Protein AF-W4RL64-F1 (afdb_monomer_lite)

Organism: NCBI:txid1294265

Sequence (61 aa):
MEFHSQQPIHPTIRKCIQHLDVIKADDKTKQIVYMYMESLLRERDLIAASKQEPIESQIHN

Radius of gyration: 18.62 Å; chains: 1; bounding box: 43×16×58 Å

pLDDT: mean 83.2, std 19.13, range [43.41, 98.25]

Foldseek 3Di:
DDDDDPDPQDVVLVVVLVVCVVVPHDPVVNVVSSVVVVVVVVVVVVVVVVPDDDPDDPDDD

Structure (mmCIF, N/CA/C/O backbone):
data_AF-W4RL64-F1
#
_entry.id   AF-W4RL64-F1
#
loop_
_atom_site.group_PDB
_atom_site.id
_atom_site.type_symbol
_atom_site.label_atom_id
_atom_site.label_alt_id
_atom_site.label_comp_id
_atom_site.label_asym_id
_atom_site.label_entity_id
_atom_site.label_seq_id
_atom_site.pdbx_PDB_ins_code
_atom_site.Cartn_x
_atom_site.Cartn_y
_atom_site.Cartn_z
_atom_site.occupancy
_atom_site.B_iso_or_equiv
_atom_site.auth_seq_id
_atom_site.auth_comp_id
_atom_site.auth_asym_id
_atom_site.auth_atom_id
_atom_site.pdbx_PDB_model_num
ATOM 1 N N . MET A 1 1 ? -14.623 7.337 0.975 1.00 43.78 1 MET A N 1
ATOM 2 C CA . MET A 1 1 ? -13.737 8.064 0.041 1.00 43.78 1 MET A CA 1
ATOM 3 C C . MET A 1 1 ? -13.994 7.526 -1.351 1.00 43.78 1 MET A C 1
ATOM 5 O O . MET A 1 1 ? -13.677 6.370 -1.598 1.00 43.78 1 MET A O 1
ATOM 9 N N . GLU A 1 2 ? -14.612 8.318 -2.222 1.00 43.41 2 GLU A N 1
ATOM 10 C CA . GLU A 1 2 ? -14.736 7.983 -3.643 1.00 43.41 2 GLU A CA 1
ATOM 11 C C . GLU A 1 2 ? -13.546 8.608 -4.381 1.00 43.41 2 GLU A C 1
ATOM 13 O O . GLU A 1 2 ? -13.399 9.829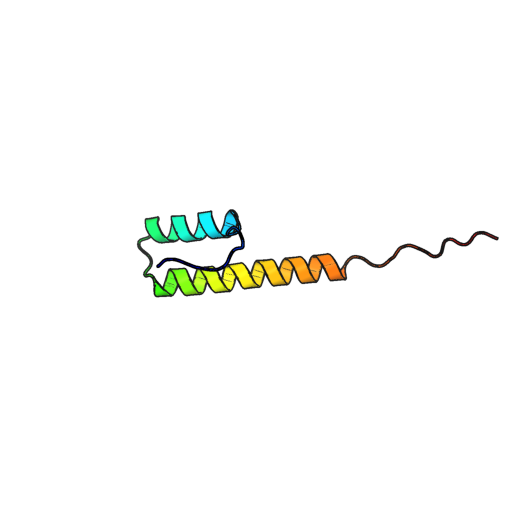 -4.429 1.00 43.41 2 GLU A O 1
ATOM 18 N N . PHE A 1 3 ? -12.634 7.765 -4.870 1.00 52.62 3 PHE A N 1
ATOM 19 C CA . PHE A 1 3 ? -11.455 8.196 -5.619 1.00 52.62 3 PHE A CA 1
ATOM 20 C C . PHE A 1 3 ? -11.839 8.380 -7.092 1.00 52.62 3 PHE A C 1
ATOM 22 O O . PHE A 1 3 ? -11.995 7.410 -7.829 1.00 52.62 3 PHE A O 1
ATOM 29 N N . HIS A 1 4 ? -12.003 9.632 -7.522 1.00 45.75 4 HIS A N 1
ATOM 30 C CA . HIS A 1 4 ? -12.239 9.982 -8.922 1.00 45.75 4 HIS A CA 1
ATOM 31 C C . HIS A 1 4 ? -10.911 10.205 -9.661 1.00 45.75 4 HIS A C 1
ATOM 33 O O . HIS A 1 4 ? -10.423 11.325 -9.775 1.00 45.75 4 HIS A O 1
ATOM 39 N N . SER A 1 5 ? -10.342 9.135 -10.212 1.00 51.72 5 SER A N 1
ATOM 40 C CA . SER A 1 5 ? -9.446 9.196 -11.371 1.00 51.72 5 SER A CA 1
ATOM 41 C C . SER A 1 5 ? -9.673 7.933 -12.207 1.00 51.72 5 SER A C 1
ATOM 43 O O . SER A 1 5 ? -9.737 6.822 -11.695 1.00 51.72 5 SER A O 1
ATOM 45 N N . GLN A 1 6 ? -9.912 8.111 -13.506 1.00 58.09 6 GLN A N 1
ATOM 46 C CA . GLN A 1 6 ? -10.445 7.101 -14.437 1.00 58.09 6 GLN A CA 1
ATOM 47 C C . GLN A 1 6 ? -9.428 6.007 -14.837 1.00 58.09 6 GLN A C 1
ATOM 49 O O . GLN A 1 6 ? -9.516 5.444 -15.925 1.00 58.09 6 GLN A O 1
ATOM 54 N N . GLN A 1 7 ? -8.452 5.694 -13.982 1.00 66.94 7 GLN A N 1
ATOM 55 C CA . GLN A 1 7 ? -7.522 4.588 -14.200 1.00 66.94 7 GLN A CA 1
ATOM 56 C C . GLN A 1 7 ? -7.825 3.454 -13.212 1.00 66.94 7 GLN A C 1
ATOM 58 O O . GLN A 1 7 ? -7.911 3.702 -12.007 1.00 66.94 7 GLN A O 1
ATOM 63 N N . PRO A 1 8 ? -8.002 2.207 -13.686 1.00 82.06 8 PRO A N 1
ATOM 64 C CA . PRO A 1 8 ? -8.205 1.069 -12.803 1.00 82.06 8 PRO A CA 1
ATOM 65 C C . PRO A 1 8 ? -7.033 0.931 -11.824 1.00 82.06 8 PRO A C 1
ATOM 67 O O . PRO A 1 8 ? -5.879 0.838 -12.241 1.00 82.06 8 PRO A O 1
ATOM 70 N N . ILE A 1 9 ? -7.326 0.884 -10.521 1.00 87.38 9 ILE A N 1
ATOM 71 C CA . ILE A 1 9 ? -6.311 0.666 -9.481 1.00 87.38 9 ILE A CA 1
ATOM 72 C C . ILE A 1 9 ? -5.564 -0.642 -9.767 1.00 87.38 9 ILE A C 1
ATOM 74 O O . ILE A 1 9 ? -6.181 -1.696 -9.954 1.00 87.38 9 ILE A O 1
ATOM 78 N N . HIS A 1 10 ? -4.230 -0.593 -9.740 1.00 94.12 10 HIS A N 1
ATOM 79 C CA . HIS A 1 10 ? -3.389 -1.767 -9.962 1.00 94.12 10 HIS A CA 1
ATOM 80 C C . HIS A 1 10 ? -3.738 -2.895 -8.964 1.00 94.12 10 HIS A C 1
ATOM 82 O O . HIS A 1 10 ? -3.849 -2.640 -7.758 1.00 94.12 10 HIS A O 1
ATOM 88 N N . PRO A 1 11 ? -3.864 -4.164 -9.404 1.00 95.25 11 PRO A N 1
ATOM 89 C CA . PRO A 1 11 ? -4.359 -5.257 -8.561 1.00 95.25 11 PRO A CA 1
ATOM 90 C C . PRO A 1 11 ? -3.530 -5.477 -7.287 1.00 95.25 11 PRO A C 1
ATOM 92 O O . PRO A 1 11 ? -4.090 -5.793 -6.238 1.00 95.25 11 PRO A O 1
ATOM 95 N N . THR A 1 12 ? -2.210 -5.268 -7.342 1.00 95.94 12 THR A N 1
ATOM 96 C CA . THR A 1 12 ? -1.336 -5.337 -6.155 1.00 95.94 12 THR A CA 1
ATOM 97 C C . THR A 1 12 ? -1.650 -4.243 -5.135 1.00 95.94 12 THR A C 1
ATOM 99 O O . THR A 1 12 ? -1.694 -4.531 -3.942 1.00 95.94 12 THR A O 1
ATOM 102 N N . ILE A 1 13 ? -1.920 -3.013 -5.588 1.00 96.69 13 ILE A N 1
ATOM 103 C CA . ILE A 1 13 ? -2.299 -1.904 -4.701 1.00 96.69 13 ILE A CA 1
ATOM 104 C C . ILE A 1 13 ? -3.633 -2.231 -4.039 1.00 96.69 13 ILE A C 1
ATOM 106 O O . ILE A 1 13 ? -3.743 -2.163 -2.820 1.00 96.69 13 ILE A O 1
ATOM 110 N N . ARG A 1 14 ? -4.618 -2.696 -4.819 1.00 96.81 14 ARG A N 1
ATOM 111 C CA . ARG A 1 14 ? -5.923 -3.109 -4.291 1.00 96.81 14 ARG A CA 1
ATOM 112 C C . ARG A 1 14 ? -5.793 -4.165 -3.190 1.00 96.81 14 ARG A C 1
ATOM 114 O O . ARG A 1 14 ? -6.369 -3.985 -2.123 1.00 96.81 14 ARG A O 1
ATOM 121 N N . LYS A 1 15 ? -5.019 -5.233 -3.422 1.00 97.44 15 LYS A N 1
ATOM 122 C CA . LYS A 1 15 ? -4.775 -6.281 -2.413 1.00 97.44 15 LYS A CA 1
ATOM 123 C C . LYS A 1 15 ? -4.105 -5.726 -1.154 1.00 97.44 15 LYS A C 1
ATOM 125 O O . LYS A 1 15 ? -4.476 -6.112 -0.052 1.00 97.44 15 LYS A O 1
ATOM 130 N N . CYS A 1 16 ? -3.141 -4.820 -1.318 1.00 97.94 16 CYS A N 1
ATOM 131 C CA . CYS A 1 16 ? -2.452 -4.182 -0.201 1.00 97.94 16 CYS A CA 1
ATOM 132 C C . CYS A 1 16 ? -3.422 -3.358 0.655 1.00 97.94 16 CYS A C 1
ATOM 134 O O . CYS A 1 16 ? -3.518 -3.597 1.855 1.00 97.94 16 CYS A O 1
ATOM 136 N N . ILE A 1 17 ? -4.212 -2.472 0.041 1.00 97.56 17 ILE A N 1
ATOM 137 C CA . ILE A 1 17 ? -5.198 -1.652 0.759 1.00 97.56 17 ILE A CA 1
ATOM 138 C C . ILE A 1 17 ? -6.258 -2.521 1.449 1.00 97.56 17 ILE A C 1
ATOM 140 O O . ILE A 1 17 ? -6.562 -2.289 2.613 1.00 97.56 17 ILE A O 1
ATOM 144 N N . GLN A 1 18 ? -6.743 -3.579 0.793 1.00 97.00 18 GLN A N 1
ATOM 145 C CA . GLN A 1 18 ? -7.664 -4.535 1.421 1.00 97.00 18 GLN A CA 1
ATOM 146 C C . GLN A 1 18 ? -7.049 -5.227 2.647 1.00 97.00 18 GLN A C 1
ATOM 148 O O . GLN A 1 18 ? -7.743 -5.495 3.623 1.00 97.00 18 GLN A O 1
ATOM 153 N N . HIS A 1 19 ? -5.747 -5.519 2.629 1.00 98.06 19 HIS A N 1
ATOM 154 C CA . HIS A 1 19 ? -5.073 -6.093 3.793 1.00 98.06 19 HIS A CA 1
ATOM 155 C C . HIS A 1 19 ? -4.908 -5.075 4.931 1.00 98.06 19 HIS A C 1
ATOM 157 O O . HIS A 1 19 ? -4.984 -5.447 6.101 1.00 98.06 19 HIS A O 1
ATOM 163 N N . LEU A 1 20 ? -4.759 -3.786 4.609 1.00 98.25 20 LEU A N 1
ATOM 164 C CA . LEU A 1 20 ? -4.753 -2.716 5.609 1.00 98.25 20 LEU A CA 1
ATOM 165 C C . LEU A 1 20 ? -6.085 -2.622 6.367 1.00 98.25 20 LEU A C 1
ATOM 167 O O . LEU A 1 20 ? -6.082 -2.313 7.559 1.00 98.25 20 LEU A O 1
ATOM 171 N N . ASP A 1 21 ? -7.209 -2.948 5.720 1.00 97.69 21 ASP A N 1
ATOM 172 C CA . ASP A 1 21 ? -8.506 -3.063 6.399 1.00 97.69 21 ASP A CA 1
ATOM 173 C C . ASP A 1 21 ? -8.521 -4.216 7.417 1.00 97.69 21 ASP A C 1
ATOM 175 O O . ASP A 1 21 ? -9.038 -4.054 8.523 1.00 97.69 21 ASP A O 1
ATOM 179 N N . VAL A 1 22 ? -7.901 -5.358 7.088 1.00 98.25 22 VAL A N 1
ATOM 180 C CA . VAL A 1 22 ? -7.813 -6.530 7.984 1.00 98.25 22 VAL A CA 1
ATOM 181 C C . VAL A 1 22 ? -7.063 -6.190 9.271 1.00 98.25 22 VAL A C 1
ATOM 183 O O . VAL A 1 22 ? -7.498 -6.570 10.358 1.00 98.25 22 VAL A O 1
ATOM 186 N N . ILE A 1 23 ? -5.965 -5.439 9.165 1.00 98.19 23 ILE A N 1
ATOM 187 C CA . ILE A 1 23 ? -5.168 -5.010 10.326 1.00 98.19 23 ILE A CA 1
ATOM 188 C C . ILE A 1 23 ? -5.704 -3.735 10.992 1.00 98.19 23 ILE A C 1
ATOM 190 O O . ILE A 1 23 ? -5.072 -3.219 11.910 1.00 98.19 23 ILE A O 1
ATOM 194 N N . LYS A 1 24 ? -6.867 -3.231 10.551 1.00 97.88 24 LYS A N 1
ATOM 195 C CA . LYS A 1 24 ? -7.512 -2.011 11.063 1.00 97.88 24 LYS A CA 1
ATOM 196 C C . LYS A 1 24 ? -6.600 -0.779 11.026 1.00 97.88 24 LYS A C 1
ATOM 198 O O . LYS A 1 24 ? -6.620 0.035 11.948 1.00 97.88 24 LYS A O 1
ATOM 203 N N . ALA A 1 25 ? -5.807 -0.636 9.967 1.00 98.25 25 ALA A N 1
ATOM 204 C CA . ALA A 1 25 ? -5.045 0.587 9.747 1.00 98.25 25 ALA A CA 1
ATOM 205 C C . ALA A 1 25 ? -5.994 1.783 9.564 1.00 98.25 25 ALA A C 1
ATOM 207 O O . ALA A 1 25 ? -7.096 1.637 9.023 1.00 98.25 25 ALA A O 1
ATOM 208 N N . ASP A 1 26 ? -5.558 2.968 9.992 1.00 98.06 26 ASP A N 1
ATOM 209 C CA . ASP A 1 26 ? -6.328 4.194 9.795 1.00 98.06 26 ASP A CA 1
ATOM 210 C C . ASP A 1 26 ? -6.305 4.669 8.329 1.00 98.06 26 ASP A C 1
ATOM 212 O O . ASP A 1 26 ? -5.489 4.242 7.504 1.00 98.06 26 ASP A O 1
ATOM 216 N N . ASP A 1 27 ? -7.228 5.566 7.986 1.00 97.12 27 ASP A N 1
ATOM 217 C CA . ASP A 1 27 ? -7.385 6.048 6.610 1.00 97.12 27 ASP A CA 1
ATOM 218 C C . ASP A 1 27 ? -6.165 6.837 6.122 1.00 97.12 27 ASP A C 1
ATOM 220 O O . ASP A 1 27 ? -5.806 6.764 4.944 1.00 97.12 27 ASP A O 1
ATOM 224 N N . LYS A 1 28 ? -5.474 7.539 7.030 1.00 97.88 28 LYS A N 1
ATOM 225 C CA . LYS A 1 28 ? -4.245 8.273 6.706 1.00 97.88 28 LYS A CA 1
ATOM 226 C C . LYS A 1 28 ? -3.130 7.310 6.299 1.00 97.88 28 LYS A C 1
ATOM 228 O O . LYS A 1 28 ? -2.438 7.548 5.312 1.00 97.88 28 LYS A O 1
ATOM 233 N N . THR A 1 29 ? -2.990 6.199 7.011 1.00 98.12 29 THR A N 1
ATOM 234 C CA . THR A 1 29 ? -2.044 5.124 6.711 1.00 98.12 29 THR A CA 1
ATOM 235 C C . THR A 1 29 ? -2.367 4.492 5.364 1.00 98.12 29 THR A C 1
ATOM 237 O O . THR A 1 29 ? -1.472 4.350 4.534 1.00 98.12 29 THR A O 1
ATOM 240 N N . LYS A 1 30 ? -3.642 4.187 5.089 1.00 98.06 30 LYS A N 1
ATOM 241 C CA . LYS A 1 30 ? -4.068 3.658 3.780 1.00 98.06 30 LYS A CA 1
ATOM 242 C C . LYS A 1 30 ? -3.732 4.614 2.641 1.00 98.06 30 LYS A C 1
ATOM 244 O O . LYS A 1 30 ? -3.218 4.171 1.617 1.00 98.06 30 LYS A O 1
ATOM 249 N N . GLN A 1 31 ? -3.966 5.912 2.827 1.00 97.56 31 GLN A N 1
ATOM 250 C CA . GLN A 1 31 ? -3.635 6.933 1.835 1.00 97.56 31 GLN A CA 1
ATOM 251 C C . GLN A 1 31 ? -2.124 7.016 1.580 1.00 97.56 31 GLN A C 1
ATOM 253 O O . GLN A 1 31 ? -1.702 7.032 0.426 1.00 97.56 31 GLN A O 1
ATOM 258 N N . ILE A 1 32 ? -1.305 7.022 2.638 1.00 98.19 32 ILE A N 1
ATOM 259 C CA . ILE A 1 32 ? 0.161 7.048 2.516 1.00 98.19 32 ILE A CA 1
ATOM 260 C C . ILE A 1 32 ? 0.660 5.806 1.772 1.00 98.19 32 ILE A C 1
ATOM 262 O O . ILE A 1 32 ? 1.442 5.929 0.831 1.00 98.19 32 ILE A O 1
ATOM 266 N N . VAL A 1 33 ? 0.184 4.616 2.153 1.00 97.94 33 VAL A N 1
ATOM 267 C CA . VAL A 1 33 ? 0.573 3.359 1.499 1.00 97.94 33 VAL A CA 1
ATOM 268 C C . VAL A 1 33 ? 0.137 3.34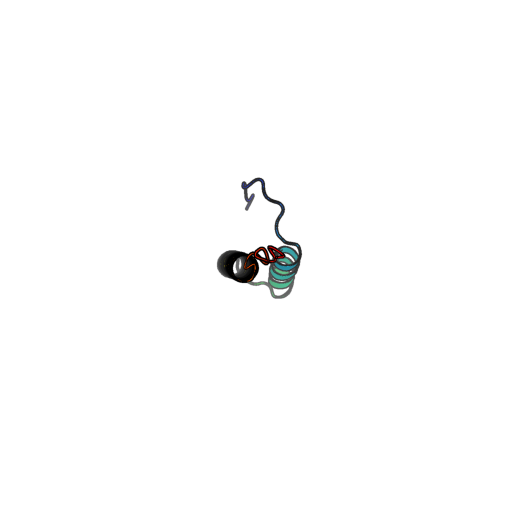2 0.036 1.00 97.94 33 VAL A C 1
ATOM 270 O O . VAL A 1 33 ? 0.928 2.956 -0.820 1.00 97.94 33 VAL A O 1
ATOM 273 N N . TYR A 1 34 ? -1.080 3.801 -0.271 1.00 97.50 34 TYR A N 1
ATOM 274 C CA . TYR A 1 34 ? -1.559 3.934 -1.647 1.00 97.50 34 TYR A CA 1
ATOM 275 C C . TYR A 1 34 ? -0.608 4.799 -2.483 1.00 97.50 34 TYR A C 1
ATOM 277 O O . TYR A 1 34 ? -0.099 4.341 -3.506 1.00 97.50 34 TYR A O 1
ATOM 285 N N . MET A 1 35 ? -0.305 6.013 -2.009 1.00 97.12 35 MET A N 1
ATOM 286 C CA . MET A 1 35 ? 0.577 6.945 -2.715 1.00 97.12 35 MET A CA 1
ATOM 287 C C . MET A 1 35 ? 1.991 6.385 -2.897 1.00 97.12 35 MET A C 1
ATOM 289 O O . MET A 1 35 ? 2.576 6.526 -3.970 1.00 97.12 35 MET A O 1
ATOM 293 N N . TYR A 1 36 ? 2.538 5.733 -1.868 1.00 98.00 36 TYR A N 1
ATOM 294 C CA . TYR A 1 36 ? 3.855 5.106 -1.939 1.00 98.00 36 TYR A CA 1
ATOM 295 C C . TYR A 1 36 ? 3.890 3.985 -2.983 1.00 98.00 36 TYR A C 1
ATOM 297 O O . TYR A 1 36 ? 4.764 3.965 -3.847 1.00 98.00 36 TYR A O 1
ATOM 305 N N . MET A 1 37 ? 2.901 3.090 -2.959 1.00 97.19 37 MET A N 1
ATOM 306 C CA . MET A 1 37 ? 2.808 1.980 -3.904 1.00 97.19 37 MET A CA 1
ATOM 307 C C . MET A 1 37 ? 2.626 2.459 -5.351 1.00 97.19 37 MET A C 1
ATOM 309 O O . MET A 1 37 ? 3.214 1.879 -6.263 1.00 97.19 37 MET A O 1
ATOM 313 N N . GLU A 1 38 ? 1.849 3.522 -5.578 1.00 95.81 38 GLU A N 1
ATOM 3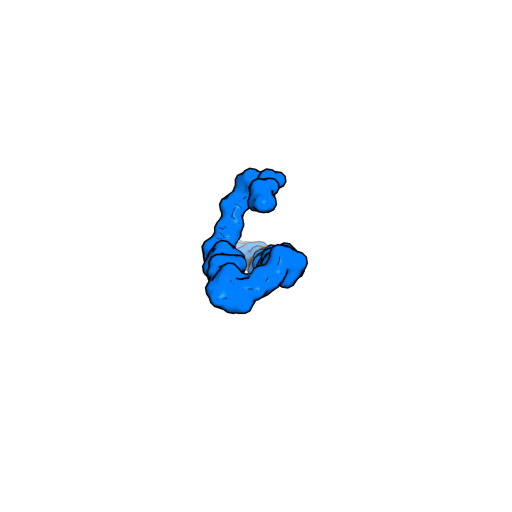14 C CA . GLU A 1 38 ? 1.753 4.151 -6.899 1.00 95.81 38 GLU A CA 1
ATOM 315 C C . GLU A 1 38 ? 3.105 4.690 -7.384 1.00 95.81 38 GLU A C 1
ATOM 317 O O . GLU A 1 38 ? 3.445 4.516 -8.555 1.00 95.81 38 GLU A O 1
ATOM 322 N N . SER A 1 39 ? 3.888 5.326 -6.507 1.00 96.12 39 SER A N 1
ATOM 323 C CA . SER A 1 39 ? 5.226 5.814 -6.861 1.00 96.12 39 SER A CA 1
ATOM 324 C C . SER A 1 39 ? 6.166 4.674 -7.238 1.00 96.12 39 SER A C 1
ATOM 326 O O . SER A 1 39 ? 6.818 4.767 -8.273 1.00 96.12 39 SER A O 1
ATOM 328 N N . LEU A 1 40 ? 6.151 3.560 -6.500 1.00 96.19 40 LEU A N 1
ATOM 329 C CA . LEU A 1 40 ? 6.957 2.381 -6.835 1.00 96.19 40 LEU A CA 1
ATOM 330 C C . LEU A 1 40 ? 6.615 1.794 -8.212 1.00 96.19 40 LEU A C 1
ATOM 332 O O . LEU A 1 40 ? 7.507 1.370 -8.945 1.00 96.19 40 LEU A O 1
ATOM 336 N N . LEU A 1 41 ? 5.330 1.762 -8.583 1.00 94.31 41 LEU A N 1
ATOM 337 C CA . LEU A 1 41 ? 4.924 1.294 -9.912 1.00 94.31 41 LEU A CA 1
ATOM 338 C C . LEU A 1 41 ? 5.395 2.243 -11.015 1.00 94.31 41 LEU A C 1
ATOM 340 O O . LEU A 1 41 ? 5.930 1.775 -12.017 1.00 94.31 41 LEU A O 1
ATOM 344 N N . ARG A 1 42 ? 5.259 3.560 -10.811 1.00 93.06 42 ARG A N 1
ATOM 345 C CA . ARG A 1 42 ? 5.781 4.559 -11.755 1.00 93.06 42 ARG A CA 1
ATOM 346 C C . ARG A 1 42 ? 7.293 4.433 -11.924 1.00 93.06 42 ARG A C 1
ATOM 348 O O . ARG A 1 42 ? 7.774 4.421 -13.050 1.00 93.06 42 ARG A O 1
ATOM 355 N N . GLU A 1 43 ? 8.036 4.295 -10.828 1.00 95.00 43 GLU A N 1
ATOM 356 C CA . GLU A 1 43 ? 9.489 4.094 -10.855 1.00 95.00 43 GLU A CA 1
ATOM 357 C C . GLU A 1 43 ? 9.871 2.819 -11.615 1.00 95.00 43 GLU A C 1
ATOM 359 O O . GLU A 1 43 ? 10.752 2.856 -12.474 1.00 95.00 43 GLU A O 1
ATOM 364 N N . ARG A 1 44 ? 9.172 1.703 -11.370 1.00 93.00 44 ARG A N 1
ATOM 365 C CA . ARG A 1 44 ? 9.366 0.451 -12.116 1.00 93.00 44 ARG A CA 1
ATOM 366 C C . ARG A 1 44 ? 9.170 0.655 -13.617 1.00 93.00 44 ARG A C 1
ATOM 368 O O . ARG A 1 44 ? 9.990 0.178 -14.397 1.00 93.00 44 ARG A O 1
ATOM 375 N N . ASP A 1 45 ? 8.096 1.329 -14.015 1.00 91.44 45 ASP A N 1
ATOM 376 C CA . ASP A 1 45 ? 7.757 1.528 -15.427 1.00 91.44 45 ASP A CA 1
ATOM 377 C C . ASP A 1 45 ? 8.770 2.446 -16.124 1.00 91.44 45 ASP A C 1
ATOM 379 O O . ASP A 1 45 ? 9.193 2.156 -17.243 1.00 91.44 45 ASP A O 1
ATOM 383 N N . LEU A 1 46 ? 9.252 3.483 -15.432 1.00 92.81 46 LEU A N 1
ATOM 384 C CA . LEU A 1 46 ? 10.347 4.334 -15.909 1.00 92.81 46 LEU A CA 1
ATOM 385 C C . LEU A 1 46 ? 11.652 3.544 -16.095 1.00 92.81 46 LEU A C 1
ATOM 387 O O . LEU A 1 46 ? 12.334 3.714 -17.104 1.00 92.81 46 LEU A O 1
ATOM 391 N N . ILE A 1 47 ? 11.986 2.649 -15.159 1.00 91.25 47 ILE A N 1
ATOM 392 C CA . ILE A 1 47 ? 13.165 1.771 -15.259 1.00 91.25 47 ILE A CA 1
ATOM 393 C C . ILE A 1 47 ? 13.009 0.749 -16.394 1.00 91.25 47 ILE A C 1
ATOM 395 O O . ILE A 1 47 ? 13.991 0.377 -17.032 1.00 91.25 47 ILE A O 1
ATOM 399 N N . ALA A 1 48 ? 11.796 0.253 -16.642 1.00 89.12 48 ALA A N 1
ATOM 400 C CA . ALA A 1 48 ? 11.535 -0.661 -17.749 1.00 89.12 48 ALA A CA 1
ATOM 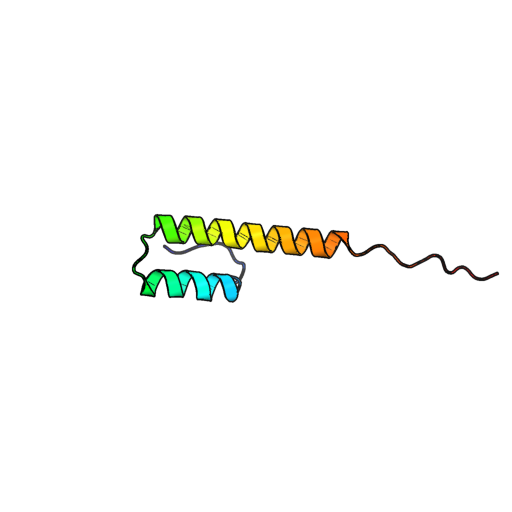401 C C . ALA A 1 48 ? 11.681 0.046 -19.106 1.00 89.12 48 ALA A C 1
ATOM 403 O O . ALA A 1 48 ? 12.283 -0.515 -20.019 1.00 89.12 48 ALA A O 1
ATOM 404 N N . ALA A 1 49 ? 11.195 1.286 -19.213 1.00 84.88 49 ALA A N 1
ATOM 405 C CA . ALA A 1 49 ? 11.311 2.100 -20.418 1.00 84.88 49 ALA A CA 1
ATOM 406 C C . ALA A 1 49 ? 12.765 2.501 -20.728 1.00 84.88 49 ALA A C 1
ATOM 408 O O . ALA A 1 49 ? 13.160 2.508 -21.889 1.00 84.88 49 ALA A O 1
ATOM 409 N N . SER A 1 50 ? 13.592 2.776 -19.712 1.00 79.00 50 SER A N 1
ATOM 410 C CA . SER A 1 50 ? 14.999 3.162 -19.917 1.00 79.00 50 SER A CA 1
ATOM 411 C C . SER A 1 50 ? 15.926 2.011 -20.326 1.00 79.00 50 SER A C 1
ATOM 413 O O . SER A 1 50 ? 17.054 2.259 -20.740 1.00 79.00 50 SER A O 1
ATOM 415 N N . LYS A 1 51 ? 15.475 0.754 -20.231 1.00 70.56 51 LYS A N 1
ATOM 416 C CA . LYS A 1 51 ? 16.250 -0.440 -20.621 1.00 70.56 51 LYS A CA 1
ATOM 417 C C . LYS A 1 51 ? 16.038 -0.874 -22.076 1.00 70.56 51 LYS A C 1
ATOM 419 O O . LYS A 1 51 ? 16.646 -1.854 -22.502 1.00 70.56 51 LYS A O 1
ATOM 424 N N . GLN A 1 52 ? 15.190 -0.179 -22.832 1.00 56.53 52 GLN A N 1
ATOM 425 C CA . GLN A 1 52 ? 15.024 -0.394 -24.269 1.00 56.53 52 GLN A CA 1
ATOM 426 C C . GLN A 1 52 ? 15.982 0.525 -25.043 1.00 56.53 52 GLN A C 1
ATOM 428 O O . GLN A 1 52 ? 15.610 1.622 -25.447 1.00 56.53 52 GLN A O 1
ATOM 433 N N . GLU A 1 53 ? 17.223 0.079 -25.248 1.00 54.97 53 GLU A N 1
ATOM 434 C CA . GLU A 1 53 ? 18.081 0.631 -26.307 1.00 54.97 53 GLU A CA 1
ATOM 435 C C . GLU A 1 53 ? 17.618 0.081 -27.675 1.00 54.97 53 GLU A C 1
ATOM 437 O O . GLU A 1 53 ? 17.289 -1.109 -27.766 1.00 54.97 53 GLU A O 1
ATOM 442 N N . PRO A 1 54 ? 17.583 0.892 -28.751 1.00 53.50 54 PRO A N 1
ATOM 443 C CA . PRO A 1 54 ? 17.214 0.415 -30.076 1.00 53.50 54 PRO A CA 1
ATOM 444 C C . PRO A 1 54 ? 18.366 -0.389 -30.689 1.00 53.50 54 PRO A C 1
ATOM 446 O O . PRO A 1 54 ? 19.422 0.149 -31.019 1.00 53.50 54 PRO A O 1
ATOM 449 N N . ILE A 1 55 ? 18.146 -1.689 -30.885 1.00 58.97 55 ILE A N 1
ATOM 450 C CA . ILE A 1 55 ? 19.028 -2.554 -31.673 1.00 58.97 55 ILE A CA 1
ATOM 451 C C . ILE A 1 55 ? 18.710 -2.341 -33.157 1.00 58.97 55 ILE A C 1
ATOM 453 O O . ILE A 1 55 ? 18.092 -3.197 -33.774 1.00 58.97 55 ILE A O 1
ATOM 457 N N . GLU A 1 56 ? 19.124 -1.227 -33.754 1.00 57.19 56 GLU A N 1
ATOM 458 C CA . GLU A 1 56 ? 19.200 -1.133 -35.218 1.00 57.19 56 GLU A CA 1
ATOM 459 C C . GLU A 1 56 ? 20.436 -0.350 -35.651 1.00 57.19 56 GLU A C 1
ATOM 461 O O . GLU A 1 56 ? 20.432 0.870 -35.776 1.00 57.19 56 GLU A O 1
ATOM 466 N N . SER A 1 57 ? 21.513 -1.090 -35.907 1.00 53.12 57 SER A N 1
ATOM 467 C CA . SER A 1 57 ? 22.516 -0.768 -36.928 1.00 53.12 57 SER A CA 1
ATOM 468 C C . SER A 1 57 ? 23.234 -2.056 -37.345 1.00 53.12 57 SER A C 1
ATOM 470 O O . SER A 1 57 ? 24.449 -2.184 -37.242 1.00 53.12 57 SER A O 1
ATOM 472 N N . GLN A 1 58 ? 22.463 -3.042 -37.811 1.00 54.09 58 GLN A N 1
ATOM 473 C CA . GLN A 1 58 ? 22.952 -3.978 -38.823 1.00 54.09 58 GLN A CA 1
ATOM 474 C C . GLN A 1 58 ? 22.609 -3.370 -40.183 1.00 54.09 58 GLN A C 1
AT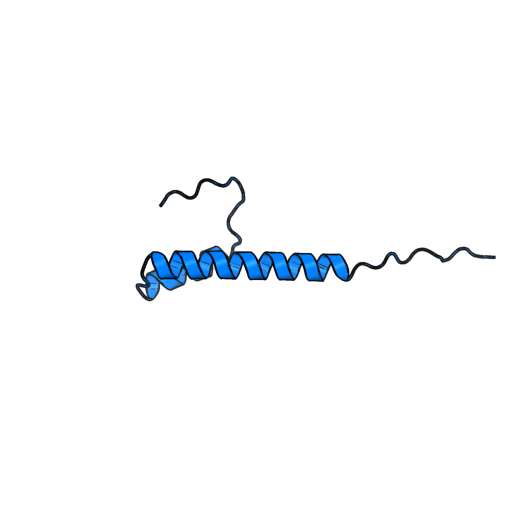OM 476 O O . GLN A 1 58 ? 21.557 -3.655 -40.744 1.00 54.09 58 GLN A O 1
ATOM 481 N N . ILE A 1 59 ? 23.486 -2.511 -40.705 1.00 59.66 59 ILE A N 1
ATOM 482 C CA . ILE A 1 59 ? 23.540 -2.284 -42.149 1.00 59.66 59 ILE A CA 1
ATOM 483 C C . ILE A 1 59 ? 24.759 -3.039 -42.662 1.00 59.66 59 ILE A C 1
ATOM 485 O O . ILE A 1 59 ? 25.911 -2.687 -42.429 1.00 59.66 59 ILE A O 1
ATOM 489 N N . HIS A 1 60 ? 24.421 -4.151 -43.291 1.00 52.34 60 HIS A N 1
ATOM 490 C CA . HIS A 1 60 ? 25.225 -5.013 -44.131 1.00 52.34 60 HIS A CA 1
ATOM 491 C C . HIS A 1 60 ? 25.725 -4.254 -45.373 1.00 52.34 60 HIS A C 1
ATOM 493 O O . HIS A 1 60 ? 24.896 -3.838 -46.182 1.00 52.34 60 HIS A O 1
ATOM 499 N N . ASN A 1 61 ? 27.045 -4.054 -45.478 1.00 52.53 61 ASN A N 1
ATOM 500 C CA . ASN A 1 61 ? 27.970 -4.383 -46.590 1.00 5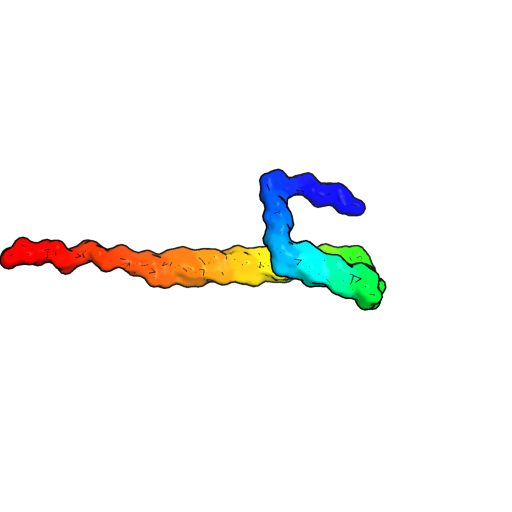2.53 61 ASN A CA 1
ATOM 501 C C . ASN A 1 61 ? 29.202 -3.472 -46.574 1.00 52.53 61 ASN A C 1
ATOM 503 O O . ASN A 1 61 ? 29.036 -2.248 -46.763 1.00 52.53 61 ASN A O 1
#

Secondary structure (DSSP, 8-state):
-----SSPPPHHHHHHHHHHHHTT--HHHHHHHHHHHHHHHHHHHHHHHHT----------